Protein AF-A0A9D5GEX6-F1 (afdb_monomer)

Secondary structure (DSSP, 8-state):
-----------------TT-----HHHHHHHHHHHHHHHHHHTT-HHHHHHHHHHHHHHHHHHHHHHHHHHHHH--

Me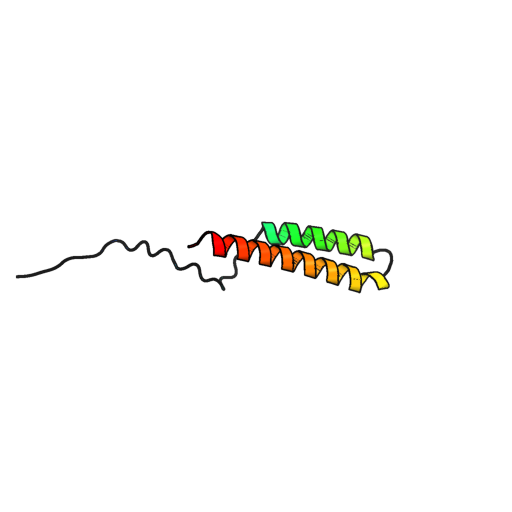an predicted aligned error: 12.26 Å

Structure (mmCIF, N/CA/C/O backbone):
data_AF-A0A9D5GEX6-F1
#
_entry.id   AF-A0A9D5GEX6-F1
#
loop_
_atom_site.group_PDB
_atom_site.id
_atom_site.type_symbol
_atom_site.label_atom_id
_atom_site.label_alt_id
_atom_site.label_comp_id
_atom_site.label_asym_id
_atom_site.label_entity_id
_atom_site.label_seq_id
_atom_site.pdbx_PDB_ins_code
_atom_site.Cartn_x
_atom_site.Cartn_y
_atom_site.Cartn_z
_atom_site.occupancy
_atom_site.B_iso_or_equiv
_atom_site.auth_seq_id
_atom_site.auth_comp_id
_atom_site.auth_asym_id
_atom_site.auth_atom_id
_atom_site.pdbx_PDB_model_num
ATOM 1 N N . MET A 1 1 ? -33.303 -8.347 59.312 1.00 44.62 1 MET A N 1
ATOM 2 C CA . MET A 1 1 ? -32.323 -9.233 58.669 1.00 44.62 1 MET A CA 1
ATOM 3 C C . MET A 1 1 ? -32.675 -9.220 57.193 1.00 44.62 1 MET A C 1
ATOM 5 O O . MET A 1 1 ? -33.480 -10.033 56.765 1.00 44.62 1 MET A O 1
ATOM 9 N N . ASP A 1 2 ? -32.447 -8.088 56.518 1.00 41.28 2 ASP A N 1
ATOM 10 C CA . ASP A 1 2 ? -31.136 -7.672 55.961 1.00 41.28 2 ASP A CA 1
ATOM 11 C C . ASP A 1 2 ? -30.720 -8.677 54.876 1.00 41.28 2 ASP A C 1
ATOM 13 O O . ASP A 1 2 ? -30.692 -9.871 55.140 1.00 41.28 2 ASP A O 1
ATOM 17 N N . ASP A 1 3 ? -30.379 -8.327 53.645 1.00 45.06 3 ASP A N 1
ATOM 18 C CA . ASP A 1 3 ? -30.218 -7.040 52.984 1.00 45.06 3 ASP A CA 1
ATOM 19 C C . ASP A 1 3 ? -29.951 -7.343 51.492 1.00 45.06 3 ASP A C 1
ATOM 21 O O . ASP A 1 3 ? -29.487 -8.435 51.169 1.00 45.06 3 ASP A O 1
ATOM 25 N N . SER A 1 4 ? -30.179 -6.356 50.624 1.00 50.06 4 SER A N 1
ATOM 26 C CA . SER A 1 4 ? -29.375 -6.053 49.419 1.00 50.06 4 SER A CA 1
ATOM 27 C C . SER A 1 4 ? -29.132 -7.147 48.343 1.00 50.06 4 SER A C 1
ATOM 29 O O . SER A 1 4 ? -28.446 -8.138 48.546 1.00 50.06 4 SER A O 1
ATOM 31 N N . ALA A 1 5 ? -29.715 -7.045 47.143 1.00 46.91 5 ALA A N 1
ATOM 32 C CA . ALA A 1 5 ? -29.342 -6.156 46.023 1.00 46.91 5 ALA A CA 1
ATOM 33 C C . ALA A 1 5 ? -28.186 -6.661 45.126 1.00 46.91 5 ALA A C 1
ATOM 35 O O . ALA A 1 5 ? -27.076 -6.890 45.589 1.00 46.91 5 ALA A O 1
ATOM 36 N N . GLY A 1 6 ? -28.445 -6.668 43.807 1.00 41.56 6 GLY A N 1
ATOM 37 C CA . GLY A 1 6 ? -27.440 -6.636 42.728 1.00 41.56 6 GLY A CA 1
ATOM 38 C C . GLY A 1 6 ? -26.759 -7.980 42.444 1.00 41.56 6 GLY A C 1
ATOM 39 O O . GLY A 1 6 ? -26.424 -8.724 43.346 1.00 41.56 6 GLY A O 1
ATOM 40 N N . LYS A 1 7 ? -26.490 -8.385 41.206 1.00 48.06 7 LYS A N 1
ATOM 41 C CA . LYS A 1 7 ? -26.077 -7.609 40.034 1.00 48.06 7 LYS A CA 1
ATOM 42 C C . LYS A 1 7 ? -26.672 -8.286 38.794 1.00 48.06 7 LYS A C 1
ATOM 44 O O . LYS A 1 7 ? -26.572 -9.496 38.637 1.00 48.06 7 LYS A O 1
ATOM 49 N N . ALA A 1 8 ? -27.448 -7.576 37.976 1.00 40.50 8 ALA A N 1
ATOM 50 C CA . ALA A 1 8 ? -26.905 -6.936 36.778 1.00 40.50 8 ALA A CA 1
ATOM 51 C C . ALA A 1 8 ? -25.837 -7.832 36.137 1.00 40.50 8 ALA A C 1
ATOM 53 O O . ALA A 1 8 ? -24.665 -7.757 36.494 1.00 40.50 8 ALA A O 1
ATOM 54 N N . GLY A 1 9 ? -26.274 -8.717 35.238 1.00 41.44 9 GLY A N 1
ATOM 55 C CA . GLY A 1 9 ? -25.382 -9.388 34.307 1.00 41.44 9 GLY A CA 1
ATOM 56 C C . GLY A 1 9 ? -24.722 -8.319 33.451 1.00 41.44 9 GLY A C 1
ATOM 57 O O . GLY A 1 9 ? -25.263 -7.922 32.423 1.00 41.44 9 GLY A O 1
ATOM 58 N N . GLU A 1 10 ? -23.591 -7.815 33.938 1.00 46.16 10 GLU A N 1
ATOM 59 C CA . GLU A 1 10 ? -22.590 -7.097 33.172 1.00 46.16 10 GLU A CA 1
ATOM 60 C C . GLU A 1 10 ? -22.185 -8.013 32.016 1.00 46.16 10 GLU A C 1
ATOM 62 O O . GLU A 1 10 ? -21.211 -8.759 32.090 1.00 46.16 10 GLU A O 1
ATOM 67 N N . SER A 1 11 ? -22.902 -7.928 30.895 1.00 48.41 11 SER A N 1
ATOM 68 C CA . SER A 1 11 ? -22.242 -8.016 29.602 1.00 48.41 11 SER A CA 1
ATOM 69 C C . SER A 1 11 ? -21.354 -6.779 29.508 1.00 48.41 11 SER A C 1
ATOM 71 O O . SER A 1 11 ? -21.688 -5.797 28.843 1.00 48.41 11 SER A O 1
ATOM 73 N N . ALA A 1 12 ? 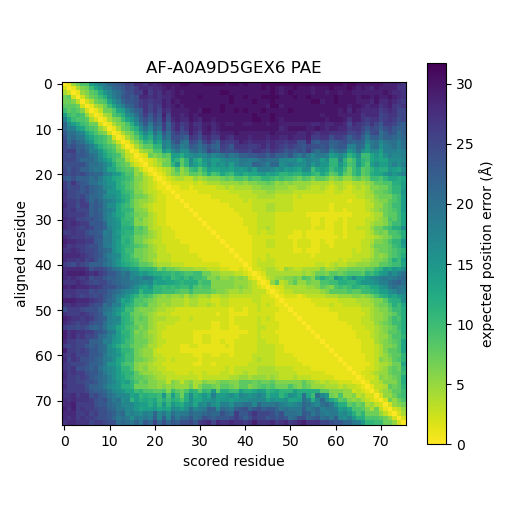-20.260 -6.790 30.271 1.00 46.06 12 ALA A N 1
ATOM 74 C CA . ALA A 1 12 ? -19.140 -5.918 30.040 1.00 46.06 12 ALA A CA 1
ATOM 75 C C . ALA A 1 12 ? -18.721 -6.229 28.607 1.00 46.06 12 ALA A C 1
ATOM 77 O O . ALA A 1 12 ? -18.120 -7.265 28.334 1.00 46.06 12 ALA A O 1
ATOM 78 N N . THR A 1 13 ? -19.150 -5.377 27.677 1.00 51.38 13 THR A N 1
ATOM 79 C CA . THR A 1 13 ? -18.492 -5.178 26.395 1.00 51.38 13 THR A CA 1
ATOM 80 C C . THR A 1 13 ? -17.010 -5.154 26.707 1.00 51.38 13 THR A C 1
ATOM 82 O O . THR A 1 13 ? -16.530 -4.169 27.269 1.00 51.38 13 THR A O 1
ATOM 85 N N . GLU A 1 14 ? -16.326 -6.277 26.463 1.00 55.81 14 GLU A N 1
ATOM 86 C CA . GLU A 1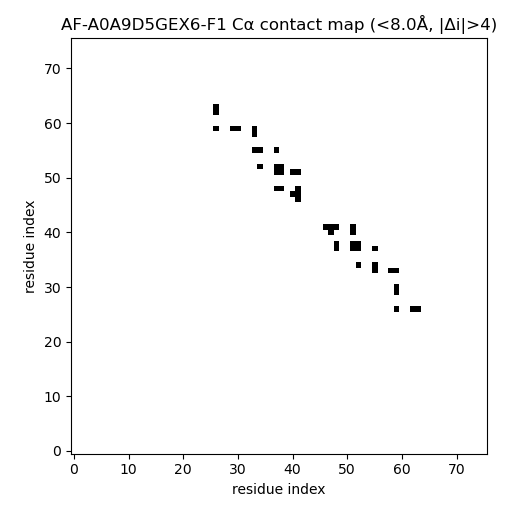 14 ? -14.883 -6.370 26.616 1.00 55.81 14 GLU A CA 1
ATOM 87 C C . GLU A 1 14 ? -14.326 -5.174 25.864 1.00 55.81 14 GLU A C 1
ATOM 89 O O . GLU A 1 14 ? -14.503 -5.068 24.647 1.00 55.81 14 GLU A O 1
ATOM 94 N N . ALA A 1 15 ? -13.756 -4.224 26.606 1.00 60.12 15 ALA A N 1
ATOM 95 C CA . ALA A 1 15 ? -13.142 -3.047 26.030 1.00 60.12 15 ALA A CA 1
ATOM 96 C C . ALA A 1 15 ? -12.148 -3.556 24.989 1.00 60.12 15 ALA A C 1
ATOM 98 O O . ALA A 1 15 ? -11.155 -4.200 25.338 1.00 60.12 15 ALA A O 1
ATOM 99 N N . ARG A 1 16 ? -12.485 -3.375 23.707 1.00 61.78 16 ARG A N 1
ATOM 100 C CA . ARG A 1 16 ? -11.770 -3.985 22.590 1.00 61.78 16 ARG A CA 1
ATOM 101 C C . ARG A 1 16 ? -10.347 -3.451 22.647 1.00 61.78 16 ARG A C 1
ATOM 103 O O . ARG A 1 16 ? -10.113 -2.290 22.328 1.00 61.78 16 ARG A O 1
ATOM 110 N N . ASN A 1 17 ? -9.423 -4.265 23.159 1.00 60.78 17 ASN A N 1
ATOM 111 C CA . ASN A 1 17 ? -8.048 -3.843 23.381 1.00 60.78 17 ASN A CA 1
ATOM 112 C C . ASN A 1 17 ? -7.491 -3.331 22.040 1.00 60.78 17 ASN A C 1
ATOM 114 O O . ASN A 1 17 ? -7.397 -4.121 21.097 1.00 60.78 17 ASN A O 1
ATOM 118 N N . PRO A 1 18 ? -7.122 -2.042 21.927 1.00 59.97 18 PRO A N 1
ATOM 119 C CA . PRO A 1 18 ? -6.690 -1.455 20.660 1.00 59.97 18 PRO A CA 1
ATOM 120 C C . PRO A 1 18 ? -5.359 -2.035 20.160 1.00 59.97 18 PRO A C 1
ATOM 122 O O . PRO A 1 18 ? -4.996 -1.823 19.006 1.00 59.97 18 PRO A O 1
ATOM 125 N N . TYR A 1 19 ? -4.648 -2.779 21.012 1.00 60.38 19 TYR A N 1
ATOM 126 C CA . TYR A 1 19 ? -3.412 -3.493 20.696 1.00 60.38 19 TYR A CA 1
ATOM 127 C C . TYR A 1 19 ? -3.624 -4.993 20.473 1.00 60.38 19 TYR A C 1
ATOM 129 O O . TYR A 1 19 ? -2.653 -5.747 20.390 1.00 60.38 19 TYR A O 1
ATOM 137 N N . ARG A 1 20 ? -4.875 -5.462 20.401 1.00 67.94 20 ARG A N 1
ATOM 138 C CA . ARG A 1 20 ? -5.146 -6.851 20.040 1.00 67.94 20 ARG A CA 1
ATOM 139 C C . ARG A 1 20 ? -4.786 -7.047 18.572 1.00 67.94 20 ARG A C 1
ATOM 141 O O . ARG A 1 20 ? -5.343 -6.397 17.691 1.00 67.94 20 ARG A O 1
ATOM 148 N N . PHE A 1 21 ? -3.854 -7.958 18.325 1.00 71.31 21 PHE A N 1
ATOM 149 C CA . PHE A 1 21 ? -3.534 -8.403 16.977 1.00 71.31 21 PHE A CA 1
ATOM 150 C C . PHE A 1 21 ? -4.711 -9.227 16.446 1.00 71.31 21 PHE A C 1
ATOM 152 O O . PHE A 1 21 ? -4.870 -10.397 16.788 1.00 71.31 21 PHE A O 1
ATOM 159 N N . GLU A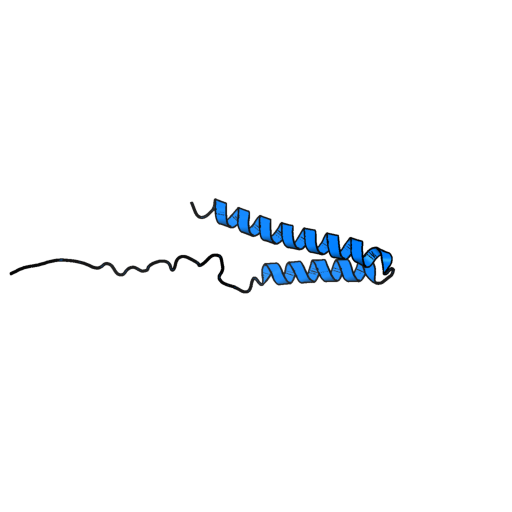 1 22 ? -5.564 -8.586 15.654 1.00 81.25 22 GLU A N 1
ATOM 160 C CA . GLU A 1 22 ? -6.625 -9.231 14.885 1.00 81.25 22 GLU A CA 1
ATOM 161 C C . GLU A 1 22 ? -6.216 -9.245 13.413 1.00 8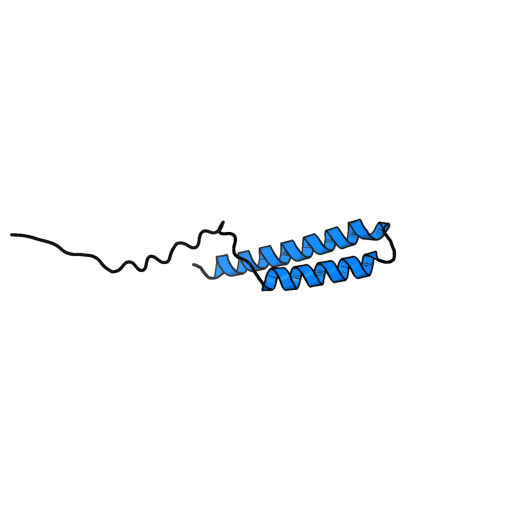1.25 22 GLU A C 1
ATOM 163 O O . GLU A 1 22 ? -5.673 -8.264 12.896 1.00 81.25 22 GLU A O 1
ATOM 168 N N . TRP A 1 23 ? -6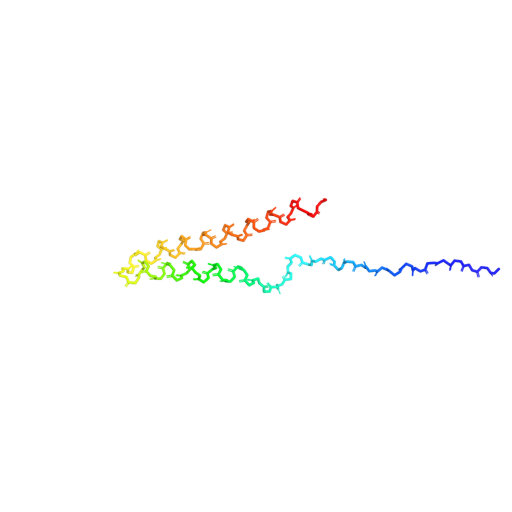.466 -10.366 12.740 1.00 85.25 23 TRP A N 1
ATOM 169 C CA . TRP A 1 23 ? -6.290 -10.434 11.298 1.00 85.25 23 TRP A CA 1
ATOM 170 C C . TRP A 1 23 ? -7.341 -9.547 10.624 1.00 85.25 23 TRP A C 1
ATOM 172 O O . TRP A 1 23 ? -8.536 -9.656 10.892 1.00 85.25 23 TRP A O 1
ATOM 182 N N . ASP A 1 24 ? -6.872 -8.645 9.769 1.00 88.25 24 ASP A N 1
ATOM 183 C CA . ASP A 1 24 ? -7.689 -7.776 8.937 1.00 88.25 24 ASP A CA 1
ATOM 184 C C . ASP A 1 24 ? -7.602 -8.229 7.468 1.00 88.25 24 ASP A C 1
ATOM 186 O O . ASP A 1 24 ? -6.648 -7.903 6.759 1.00 88.25 24 ASP A O 1
ATOM 190 N N . GLU A 1 25 ? -8.584 -9.022 7.036 1.00 91.88 25 GLU A N 1
ATOM 191 C CA . GLU A 1 25 ? -8.641 -9.630 5.697 1.00 91.88 25 GLU A CA 1
ATOM 192 C C . GLU A 1 25 ? -8.705 -8.568 4.580 1.00 91.88 25 GLU A C 1
ATOM 194 O O . GLU A 1 25 ? -8.024 -8.688 3.559 1.00 91.88 25 GLU A O 1
ATOM 199 N N . ASP A 1 26 ? -9.438 -7.469 4.810 1.00 90.81 26 ASP A N 1
ATOM 200 C CA . ASP A 1 26 ? -9.521 -6.337 3.876 1.00 90.81 26 ASP A CA 1
ATOM 201 C C . ASP A 1 26 ? -8.154 -5.669 3.684 1.00 90.81 26 ASP A C 1
ATOM 203 O O . ASP A 1 26 ? -7.754 -5.342 2.561 1.00 90.81 26 ASP A O 1
ATOM 207 N N . LEU A 1 27 ? -7.436 -5.446 4.794 1.00 91.81 27 LEU A N 1
ATOM 208 C CA . LEU A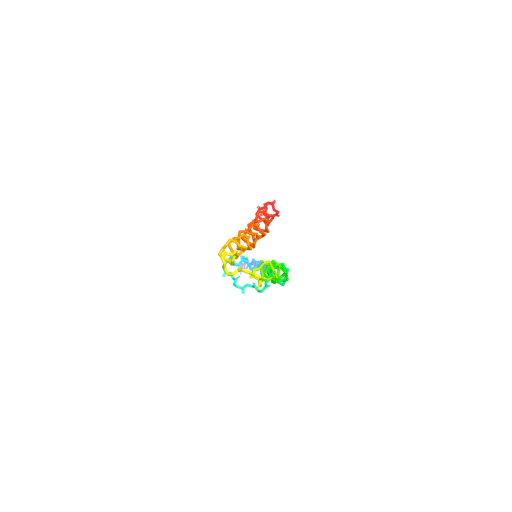 1 27 ? -6.101 -4.859 4.763 1.00 91.81 27 LEU A CA 1
ATOM 209 C C . LEU A 1 27 ? -5.129 -5.771 4.017 1.00 91.81 27 LEU A C 1
ATOM 211 O O . LEU A 1 27 ? -4.325 -5.276 3.228 1.00 91.81 27 LEU A O 1
ATOM 215 N N . GLU A 1 28 ? -5.195 -7.081 4.252 1.00 94.62 28 GLU A N 1
ATOM 216 C CA . GLU A 1 28 ? -4.337 -8.033 3.556 1.00 94.62 28 GLU A CA 1
ATOM 217 C C . GLU A 1 28 ? -4.600 -8.033 2.050 1.00 94.62 28 GLU A C 1
ATOM 219 O O . GLU A 1 28 ? -3.652 -7.906 1.271 1.00 94.62 28 GLU A O 1
ATOM 224 N N . LEU A 1 29 ? -5.865 -8.131 1.630 1.00 96.56 29 LEU A N 1
ATOM 225 C CA . LEU A 1 29 ? -6.230 -8.134 0.214 1.00 96.56 29 LEU A CA 1
ATOM 226 C C . LEU A 1 29 ? -5.753 -6.852 -0.480 1.00 96.56 29 LEU A C 1
ATOM 228 O O . LEU A 1 29 ? -5.144 -6.904 -1.553 1.00 96.56 29 LEU A O 1
ATOM 232 N N . PHE A 1 30 ? -5.971 -5.700 0.159 1.00 96.19 30 PHE A N 1
ATOM 233 C CA . PHE A 1 30 ? -5.494 -4.416 -0.343 1.00 96.19 30 PHE A CA 1
ATOM 234 C C . PHE A 1 30 ? -3.963 -4.367 -0.430 1.00 96.19 30 PHE A C 1
ATOM 236 O O . PHE A 1 30 ? -3.412 -3.963 -1.457 1.00 96.19 30 PHE A O 1
ATOM 243 N N . ALA A 1 31 ? -3.264 -4.785 0.628 1.00 96.50 31 ALA A N 1
ATOM 244 C CA . ALA A 1 31 ? -1.808 -4.751 0.685 1.00 96.50 31 ALA A CA 1
ATOM 245 C C . ALA A 1 31 ? -1.173 -5.651 -0.380 1.00 96.50 31 ALA A C 1
ATOM 247 O O . ALA A 1 31 ? -0.254 -5.205 -1.067 1.00 96.50 31 ALA A O 1
ATOM 248 N N . ARG A 1 32 ? -1.696 -6.870 -0.571 1.00 97.38 32 ARG A N 1
ATOM 249 C CA . ARG A 1 32 ? -1.250 -7.790 -1.628 1.00 97.38 32 ARG A CA 1
ATOM 250 C C . ARG A 1 32 ? -1.377 -7.152 -3.006 1.00 97.38 32 ARG A C 1
ATOM 252 O O . ARG A 1 32 ? -0.380 -7.064 -3.712 1.00 97.38 32 ARG A O 1
ATOM 259 N N . GLY A 1 33 ? -2.543 -6.594 -3.340 1.00 97.31 33 GLY A N 1
ATOM 260 C CA . GLY A 1 33 ? -2.749 -5.948 -4.640 1.00 97.31 33 GLY A CA 1
ATOM 261 C C . GLY A 1 33 ? -1.798 -4.770 -4.893 1.00 97.31 33 GLY A C 1
ATOM 262 O O . GLY A 1 33 ? -1.269 -4.613 -5.992 1.00 97.31 33 GLY A O 1
ATOM 263 N N . VAL A 1 34 ? -1.524 -3.957 -3.868 1.00 97.25 34 VAL A N 1
ATOM 264 C CA . VAL A 1 34 ? -0.579 -2.833 -3.973 1.00 97.25 34 VAL A CA 1
ATOM 265 C C . VAL A 1 34 ? 0.868 -3.313 -4.148 1.00 97.25 34 VAL A C 1
ATOM 267 O O . VAL A 1 34 ? 1.633 -2.691 -4.891 1.00 97.25 34 VAL A O 1
ATOM 270 N N . ILE A 1 35 ? 1.254 -4.402 -3.478 1.00 96.50 35 ILE A N 1
ATOM 271 C CA . ILE A 1 35 ? 2.582 -5.012 -3.615 1.00 96.50 35 ILE A CA 1
ATOM 272 C C . ILE A 1 35 ? 2.738 -5.631 -5.002 1.00 96.50 35 ILE A C 1
ATOM 274 O O . ILE A 1 35 ? 3.741 -5.363 -5.658 1.00 96.50 35 ILE A O 1
ATOM 278 N N . ASP A 1 36 ? 1.746 -6.378 -5.481 1.00 96.25 36 ASP A N 1
ATOM 279 C CA . ASP A 1 36 ? 1.770 -6.990 -6.811 1.00 96.25 36 ASP A CA 1
ATOM 280 C C . ASP A 1 36 ? 1.898 -5.922 -7.906 1.00 96.25 36 ASP A C 1
ATOM 282 O O . ASP A 1 36 ? 2.710 -6.057 -8.823 1.00 96.25 36 ASP A O 1
ATOM 286 N N . GLU A 1 37 ? 1.183 -4.799 -7.770 1.00 94.44 37 GLU A N 1
ATOM 287 C CA . GLU A 1 37 ? 1.316 -3.650 -8.669 1.00 94.44 37 GLU A CA 1
ATOM 288 C C . GLU A 1 37 ? 2.739 -3.058 -8.639 1.00 94.44 37 GLU A C 1
ATOM 290 O O . GLU A 1 37 ? 3.308 -2.732 -9.685 1.00 94.44 37 GLU A O 1
ATOM 295 N N . ALA A 1 38 ? 3.340 -2.919 -7.454 1.00 93.56 38 ALA A N 1
ATOM 296 C CA . ALA A 1 38 ? 4.713 -2.435 -7.322 1.00 93.56 38 ALA A CA 1
ATOM 297 C C . ALA A 1 38 ? 5.729 -3.426 -7.910 1.00 93.56 38 ALA A C 1
ATOM 299 O O . ALA A 1 38 ? 6.655 -3.011 -8.608 1.00 93.56 38 ALA A O 1
ATOM 300 N N . MET A 1 39 ? 5.542 -4.727 -7.700 1.00 93.31 39 MET A N 1
ATOM 301 C CA . MET A 1 39 ? 6.382 -5.773 -8.283 1.00 93.31 39 MET A CA 1
ATOM 302 C C . MET A 1 39 ? 6.289 -5.770 -9.811 1.00 93.31 39 MET A C 1
ATOM 304 O O . MET A 1 39 ? 7.316 -5.758 -10.487 1.00 93.31 39 MET A O 1
ATOM 308 N N . ALA A 1 40 ? 5.084 -5.654 -10.371 1.00 92.31 40 ALA A N 1
ATOM 309 C CA . ALA A 1 40 ? 4.885 -5.559 -11.815 1.00 92.31 40 ALA A CA 1
ATOM 310 C C . ALA A 1 40 ? 5.610 -4.346 -12.426 1.00 92.31 40 ALA A C 1
ATOM 312 O O . ALA A 1 40 ? 6.254 -4.464 -13.467 1.00 92.31 40 ALA A O 1
ATOM 313 N N . LYS A 1 41 ? 5.571 -3.185 -11.757 1.00 90.25 41 LYS A N 1
ATOM 314 C CA . LYS A 1 41 ? 6.257 -1.964 -12.220 1.00 90.25 41 LYS A CA 1
ATOM 315 C C . LYS A 1 41 ? 7.777 -2.013 -12.077 1.00 90.25 41 LYS A C 1
ATOM 317 O O . LYS A 1 41 ? 8.473 -1.240 -12.727 1.00 90.25 41 LYS A O 1
ATOM 322 N N . THR A 1 42 ? 8.296 -2.887 -11.221 1.00 90.94 42 THR A N 1
ATOM 323 C CA . THR A 1 42 ? 9.731 -2.973 -10.908 1.00 90.94 42 THR A CA 1
ATOM 324 C C . THR A 1 42 ? 10.420 -4.138 -11.599 1.00 90.94 42 THR A C 1
ATOM 326 O O . THR A 1 42 ? 11.645 -4.129 -11.713 1.00 90.94 42 THR A O 1
ATOM 329 N N . ALA A 1 43 ? 9.646 -5.081 -12.144 1.00 86.69 43 ALA A N 1
ATOM 330 C CA . ALA A 1 43 ? 10.129 -6.247 -12.875 1.00 86.69 43 ALA A CA 1
ATOM 331 C C . ALA A 1 43 ? 11.090 -5.899 -14.027 1.00 86.69 43 ALA A C 1
ATOM 333 O O . ALA A 1 43 ? 11.966 -6.693 -14.357 1.00 86.69 43 ALA A O 1
ATOM 334 N N . THR A 1 44 ? 10.966 -4.710 -14.623 1.00 80.00 44 THR A N 1
ATOM 335 C CA . THR A 1 44 ? 11.807 -4.271 -15.748 1.00 80.00 44 THR A CA 1
ATOM 336 C C . THR A 1 44 ? 13.003 -3.409 -15.334 1.00 80.00 44 THR A C 1
ATOM 338 O O . THR A 1 44 ? 13.894 -3.178 -16.152 1.00 80.00 44 THR A O 1
ATOM 341 N N . SER A 1 45 ? 13.059 -2.908 -14.093 1.00 82.25 45 SER A N 1
ATOM 342 C CA . SER A 1 45 ? 14.140 -2.024 -13.645 1.00 82.25 45 SER A CA 1
ATOM 343 C C . SER A 1 45 ? 14.326 -2.023 -12.121 1.00 82.25 45 SER A C 1
ATOM 345 O O . SER A 1 45 ? 13.535 -1.409 -11.396 1.00 82.25 45 SER A O 1
ATOM 347 N N . PRO A 1 46 ? 15.448 -2.573 -11.614 1.00 79.62 46 PRO A N 1
ATOM 348 C CA . PRO A 1 46 ? 15.787 -2.531 -10.190 1.00 79.62 46 PRO A CA 1
ATOM 349 C C . PRO A 1 46 ? 15.905 -1.112 -9.621 1.00 79.62 46 PRO A C 1
ATOM 351 O O . PRO A 1 46 ? 15.634 -0.890 -8.445 1.00 79.62 46 PRO A O 1
ATOM 354 N N . ARG A 1 47 ? 16.253 -0.113 -10.449 1.00 82.69 47 ARG A N 1
ATOM 355 C CA . ARG A 1 47 ? 16.319 1.295 -10.011 1.00 82.69 47 ARG A CA 1
ATOM 356 C C . ARG A 1 47 ? 14.956 1.833 -9.584 1.00 82.69 47 ARG A C 1
ATOM 358 O O . ARG A 1 47 ? 14.884 2.723 -8.743 1.00 82.69 47 ARG A O 1
ATOM 365 N N . GLN A 1 48 ? 13.884 1.291 -10.154 1.00 89.19 48 GLN A N 1
ATOM 366 C CA . GLN A 1 48 ? 12.524 1.686 -9.819 1.00 89.19 48 GLN A CA 1
ATOM 367 C C . GLN A 1 48 ? 11.980 0.926 -8.602 1.00 89.19 48 GLN A C 1
ATOM 369 O O . GLN A 1 48 ? 10.969 1.349 -8.041 1.00 89.19 48 GLN A O 1
ATOM 374 N N . PHE A 1 49 ? 12.665 -0.135 -8.146 1.00 89.06 49 PHE A N 1
ATOM 375 C CA . PHE A 1 49 ? 12.261 -0.940 -6.990 1.00 89.06 49 PHE A CA 1
ATOM 376 C C . PHE A 1 49 ? 12.054 -0.087 -5.744 1.00 89.06 49 PHE A C 1
ATOM 378 O O . PHE A 1 49 ? 10.960 -0.051 -5.190 1.00 89.06 49 PHE A O 1
ATOM 385 N N . ALA A 1 50 ? 13.068 0.688 -5.352 1.00 89.38 50 ALA A N 1
ATOM 386 C CA . ALA A 1 50 ? 12.984 1.533 -4.164 1.00 89.38 50 ALA A CA 1
ATOM 387 C C . ALA A 1 50 ? 11.819 2.539 -4.237 1.00 89.38 50 ALA A C 1
ATOM 389 O O . ALA A 1 50 ? 11.102 2.737 -3.253 1.00 89.38 50 ALA A O 1
ATOM 390 N N . TYR A 1 51 ? 11.598 3.144 -5.409 1.00 92.94 51 TYR A N 1
ATOM 391 C CA . TYR A 1 51 ? 10.523 4.110 -5.621 1.00 92.94 51 TYR A CA 1
ATOM 392 C C . TYR A 1 51 ? 9.138 3.470 -5.457 1.00 92.94 51 TYR A C 1
ATOM 394 O O . TYR A 1 51 ? 8.339 3.932 -4.638 1.00 92.94 51 TYR A O 1
ATOM 402 N N . TYR A 1 52 ? 8.855 2.388 -6.187 1.00 94.38 52 TYR A N 1
ATOM 403 C CA . TYR A 1 52 ? 7.533 1.763 -6.152 1.00 94.38 52 TYR A CA 1
ATOM 404 C C . TYR A 1 52 ? 7.258 1.026 -4.840 1.00 94.38 52 TYR A C 1
ATOM 406 O O . TYR A 1 52 ? 6.135 1.113 -4.346 1.00 94.38 52 TYR A O 1
ATOM 414 N N . SER A 1 53 ? 8.266 0.417 -4.209 1.00 93.00 53 SER A N 1
ATOM 415 C CA . SER A 1 53 ? 8.132 -0.173 -2.870 1.00 93.00 53 SER A CA 1
ATOM 416 C C . SER A 1 53 ? 7.801 0.888 -1.816 1.00 93.00 53 SER A C 1
ATOM 418 O O . SER A 1 53 ? 6.929 0.685 -0.971 1.00 93.00 53 SER A O 1
ATOM 420 N N . THR A 1 54 ? 8.416 2.073 -1.905 1.00 95.06 54 THR A N 1
ATOM 421 C CA . THR A 1 54 ? 8.093 3.199 -1.012 1.00 95.06 54 THR A CA 1
ATOM 422 C C . THR A 1 54 ? 6.669 3.709 -1.243 1.00 95.06 54 THR A C 1
ATOM 424 O O . THR A 1 54 ? 5.950 4.011 -0.290 1.00 95.06 54 THR A O 1
ATOM 427 N N . MET A 1 55 ? 6.232 3.805 -2.501 1.00 96.25 55 MET A N 1
ATOM 428 C CA . MET A 1 55 ? 4.865 4.215 -2.839 1.00 96.25 55 MET A CA 1
ATOM 429 C C . MET A 1 55 ? 3.823 3.191 -2.373 1.00 96.25 55 MET A C 1
ATOM 431 O O . MET A 1 55 ? 2.784 3.584 -1.842 1.00 96.25 55 MET A O 1
ATOM 435 N N . ALA A 1 56 ? 4.113 1.897 -2.515 1.00 96.56 56 ALA A N 1
ATOM 436 C CA . ALA A 1 56 ? 3.279 0.817 -2.003 1.00 96.56 56 ALA A CA 1
ATOM 437 C C . ALA A 1 56 ? 3.099 0.919 -0.484 1.00 96.56 56 ALA A C 1
ATOM 439 O O . ALA A 1 56 ? 1.969 0.977 0.002 1.00 96.56 56 ALA A O 1
ATOM 440 N N . ALA A 1 57 ? 4.203 1.059 0.256 1.00 96.38 57 ALA A N 1
ATOM 441 C CA . ALA A 1 57 ? 4.170 1.229 1.706 1.00 96.38 57 ALA A CA 1
ATOM 442 C C . ALA A 1 57 ? 3.329 2.447 2.126 1.00 96.38 57 ALA A C 1
ATOM 444 O O . ALA A 1 57 ? 2.471 2.335 3.001 1.00 96.38 57 ALA A O 1
ATOM 445 N N . LYS A 1 58 ? 3.501 3.598 1.458 1.00 97.25 58 LYS A N 1
ATOM 446 C CA . LYS A 1 58 ? 2.699 4.806 1.724 1.00 97.25 58 LYS A CA 1
ATOM 447 C C . LYS A 1 58 ? 1.199 4.558 1.539 1.00 97.25 58 LYS A C 1
ATOM 449 O O . LYS A 1 58 ? 0.415 4.999 2.375 1.00 97.25 58 LYS A O 1
ATOM 454 N N . ARG A 1 59 ? 0.798 3.839 0.485 1.00 96.75 59 ARG A N 1
ATOM 455 C CA . ARG A 1 59 ? -0.614 3.506 0.221 1.00 96.75 59 ARG A CA 1
ATOM 456 C C . ARG A 1 59 ? -1.195 2.574 1.284 1.00 96.75 59 ARG A C 1
ATOM 458 O O . ARG A 1 59 ? -2.306 2.814 1.746 1.00 96.75 59 ARG A O 1
ATOM 465 N N . ILE A 1 60 ? -0.442 1.555 1.700 1.00 95.44 60 ILE A N 1
ATOM 466 C CA . ILE A 1 60 ? -0.852 0.628 2.769 1.00 95.44 60 ILE A CA 1
ATOM 467 C C . ILE A 1 60 ? -1.058 1.389 4.081 1.00 95.44 60 ILE A C 1
ATOM 469 O O . ILE A 1 60 ? -2.114 1.283 4.700 1.00 95.44 6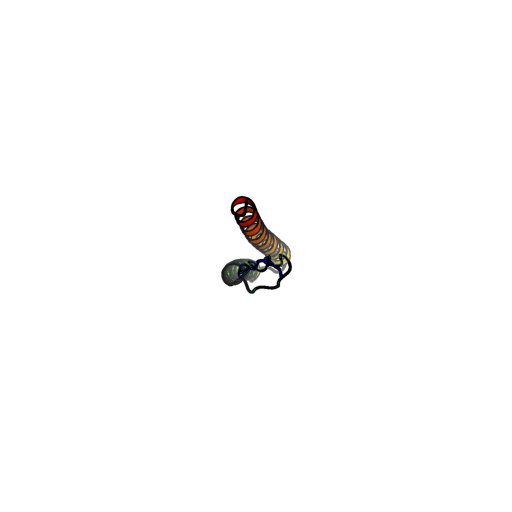0 ILE A O 1
ATOM 473 N N . VAL A 1 61 ? -0.099 2.235 4.465 1.00 94.81 61 VAL A N 1
ATOM 474 C CA . VAL A 1 61 ? -0.207 3.062 5.676 1.00 94.81 61 VAL A CA 1
ATOM 475 C C . VAL A 1 61 ? -1.415 3.997 5.609 1.00 94.81 61 VAL A C 1
ATOM 477 O O . VAL A 1 61 ? -2.164 4.098 6.577 1.00 94.81 61 VAL A O 1
ATOM 480 N N . GLN A 1 62 ? -1.650 4.654 4.470 1.00 94.56 62 GLN A N 1
ATOM 481 C CA . GLN A 1 62 ? -2.826 5.510 4.286 1.00 94.56 62 GLN A CA 1
ATOM 482 C C . GLN A 1 62 ? -4.138 4.742 4.479 1.00 94.56 62 GLN A C 1
ATOM 484 O O . GLN A 1 62 ? -5.035 5.251 5.148 1.00 94.56 62 GLN A O 1
ATOM 489 N N . HIS A 1 63 ? -4.243 3.521 3.948 1.00 92.69 63 HIS A N 1
ATOM 490 C CA . HIS A 1 63 ? -5.423 2.675 4.126 1.00 92.69 63 HIS A CA 1
ATOM 491 C C . HIS A 1 63 ? -5.667 2.344 5.607 1.00 92.69 63 HIS A C 1
ATOM 493 O O . HIS A 1 63 ? -6.777 2.522 6.113 1.00 92.69 63 HIS A O 1
ATOM 499 N N . VAL A 1 64 ? -4.610 1.950 6.325 1.00 89.88 64 VAL A N 1
ATOM 500 C CA . VAL A 1 64 ? -4.666 1.675 7.769 1.00 89.88 64 VAL A CA 1
ATOM 501 C C . VAL A 1 64 ? -5.132 2.914 8.539 1.00 89.88 64 VAL A C 1
ATOM 503 O O . VAL A 1 64 ? -6.091 2.842 9.308 1.00 89.88 64 VAL A O 1
ATOM 506 N N . LEU A 1 65 ? -4.517 4.075 8.295 1.00 87.94 65 LEU A N 1
ATOM 507 C CA . LEU A 1 65 ? -4.866 5.323 8.979 1.00 87.94 65 LEU A CA 1
ATOM 508 C C . LEU A 1 65 ? -6.307 5.767 8.696 1.00 87.94 65 LEU A C 1
ATOM 510 O O . LEU A 1 65 ? -6.998 6.207 9.614 1.00 87.94 65 LEU A O 1
ATOM 514 N N . GLN A 1 66 ? -6.793 5.619 7.461 1.00 86.19 66 GLN A N 1
ATOM 515 C CA . GLN A 1 66 ? -8.188 5.913 7.121 1.00 86.19 66 GLN A CA 1
ATOM 516 C C . GLN A 1 66 ? -9.163 5.007 7.883 1.00 86.19 66 GLN A C 1
ATOM 518 O O . GLN A 1 66 ? -10.190 5.483 8.370 1.00 86.19 66 GLN A O 1
ATOM 523 N N . LYS A 1 67 ? -8.842 3.716 8.029 1.00 77.06 67 LYS A N 1
ATOM 524 C CA . LYS A 1 67 ? -9.654 2.767 8.804 1.00 77.06 67 LYS A CA 1
ATOM 525 C C . LYS A 1 67 ? -9.679 3.134 10.292 1.00 77.06 67 LYS A C 1
ATOM 527 O O . LYS A 1 67 ? -10.755 3.147 10.890 1.00 77.06 67 LYS A O 1
ATOM 532 N N . PHE A 1 68 ? -8.537 3.531 10.861 1.00 74.25 68 PHE A N 1
ATOM 533 C CA . PHE A 1 68 ? -8.460 4.048 12.233 1.00 74.25 68 PHE A CA 1
ATOM 534 C C . PHE A 1 68 ? -9.290 5.325 12.432 1.00 74.25 68 PHE A C 1
ATOM 536 O O . PHE A 1 68 ? -10.058 5.409 13.389 1.00 74.25 68 PHE A O 1
ATOM 543 N N . GLN A 1 69 ? -9.196 6.297 11.518 1.00 71.50 69 GLN A N 1
ATOM 544 C CA . GLN A 1 69 ? -9.976 7.540 11.592 1.00 71.50 69 GLN A CA 1
ATOM 545 C C . GLN A 1 69 ? -11.490 7.303 11.480 1.00 71.50 69 GLN A C 1
ATOM 547 O O . GLN A 1 69 ? -12.269 7.994 12.133 1.00 71.50 69 GLN A O 1
ATOM 552 N N . ARG A 1 70 ? -11.929 6.324 10.675 1.00 61.22 70 ARG A N 1
ATOM 553 C CA . ARG A 1 70 ? -13.350 5.941 10.595 1.00 61.22 70 ARG A CA 1
ATOM 554 C C . ARG A 1 70 ? -13.851 5.331 11.904 1.00 61.22 70 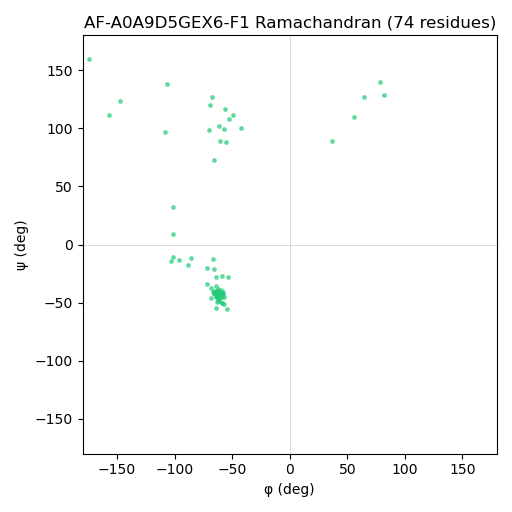ARG A C 1
ATOM 556 O O . ARG A 1 70 ? -14.944 5.687 12.333 1.00 61.22 70 ARG A O 1
ATOM 563 N N . ARG A 1 71 ? -13.058 4.466 12.552 1.00 59.22 71 ARG A N 1
ATOM 564 C CA . ARG A 1 71 ? -13.418 3.877 13.855 1.00 59.22 71 ARG A CA 1
ATOM 565 C C . ARG A 1 71 ? -13.515 4.937 14.955 1.00 59.22 71 ARG A C 1
ATOM 567 O O . ARG A 1 71 ? -14.524 4.985 15.647 1.00 59.22 71 ARG A O 1
ATOM 574 N N . SER A 1 72 ? -12.553 5.861 15.047 1.00 58.31 72 SER A N 1
ATOM 575 C CA . SER A 1 72 ? -12.553 6.874 16.120 1.00 58.31 72 SER A CA 1
ATOM 576 C C . SER A 1 72 ? -13.711 7.879 16.052 1.00 58.31 72 SER A C 1
ATOM 578 O O . SER A 1 72 ? -14.043 8.499 17.062 1.00 58.31 72 SER A O 1
ATOM 580 N N . LYS A 1 73 ? -14.333 8.052 14.877 1.00 56.38 73 LYS A N 1
ATOM 581 C CA . LYS A 1 73 ? -15.476 8.955 14.678 1.00 56.38 73 LYS A CA 1
ATOM 582 C C . LYS A 1 73 ? -16.837 8.288 14.938 1.00 56.38 73 LYS A C 1
ATOM 584 O O . LYS A 1 73 ? -17.814 9.007 15.102 1.00 56.38 73 LYS A O 1
ATOM 589 N N . GLY A 1 74 ? -16.902 6.953 14.956 1.00 51.12 74 GLY A N 1
ATOM 590 C CA . GLY A 1 74 ? -18.133 6.179 15.175 1.00 51.12 74 GLY A CA 1
ATOM 591 C C . GLY A 1 74 ? -18.302 5.603 16.586 1.00 51.12 74 GLY A C 1
ATOM 592 O O . GLY A 1 74 ? -19.387 5.136 16.905 1.00 51.12 74 GLY A O 1
ATOM 593 N N . GLU A 1 75 ? -17.261 5.639 17.423 1.00 49.84 75 GLU A N 1
ATOM 594 C CA . GLU A 1 75 ? -17.269 5.154 18.819 1.00 49.84 75 GLU A CA 1
ATOM 595 C C . GLU A 1 75 ? -17.389 6.294 19.858 1.00 49.84 75 GLU A C 1
ATOM 597 O O . GLU A 1 75 ? -16.827 6.207 20.949 1.00 49.84 75 GLU A O 1
ATOM 602 N N . ARG A 1 76 ? -18.097 7.386 19.539 1.00 41.28 76 ARG A N 1
ATOM 603 C CA . ARG A 1 76 ? -18.446 8.436 20.516 1.00 41.28 76 ARG A CA 1
ATOM 604 C C . ARG A 1 76 ? -19.943 8.549 20.713 1.00 41.28 76 ARG A C 1
ATOM 606 O O . ARG A 1 76 ? -20.650 8.577 19.683 1.00 41.28 76 ARG A O 1
#

Radius of gyration: 22.45 Å; Cα contacts (8 Å, |Δi|>4): 23; chains: 1; bounding box: 49×19×74 Å

Foldseek 3Di:
DDDDDDDDPPPPPPPPPPPDDDDDPVLVVLLVVLVVVLCVVCVVPVVCNVVSVVVSVVVSVVVVVVVVVVVVVPPD

Nearest PDB structures (foldseek):
  5m3f-assembly1_D  TM=3.561E-01  e=9.494E+00  Saccharomyces cerevisiae S288C

pLDDT: mean 76.6, std 19.87, range [40.5, 97.38]

Solvent-accessible surface area (backbone atoms only — not comparable to full-atom values): 4773 Å² total; per-residue (Å²): 136,84,76,84,83,89,74,83,84,74,78,65,72,70,75,74,58,89,83,61,91,67,91,54,67,69,58,49,57,51,42,51,55,40,46,52,54,28,49,64,70,20,73,85,36,73,84,43,34,66,57,34,52,51,52,33,52,52,52,46,51,50,53,53,50,53,55,53,56,54,51,70,71,69,77,115

Sequence (76 aa):
MDDSAGKAGESATEARNPYRFEWDEDLELFARGVIDEAMAKTATSPRQFAYYSTMAAKRIVQHVLQKFQRRSKGER